Protein AF-A0A531K0W1-F1 (afdb_monomer)

Sequence (127 aa):
DYLCTRTIEPNVFFNPRFLAPAMPRLEDREVRLAVIRDGNEYRNRLRLLVPFSVERPAVPLGVRVMRTWSSPFGPIGTPLVDRDDPVGVIEDFFAMLSRPHLKLPKVFVLPDIRLDGPVASLLATVA

Solvent-accessible surface area (backbone atoms only — not comparable to full-atom values): 7550 Å² total; per-residue (Å²): 137,57,51,77,81,44,28,63,43,81,45,74,63,71,32,66,89,47,31,66,72,39,51,83,72,75,43,100,62,73,75,41,74,51,73,43,69,49,74,57,101,89,41,83,44,66,42,34,44,37,51,26,32,79,44,73,52,95,52,90,91,49,69,49,29,32,33,34,52,55,38,98,93,44,67,49,18,53,53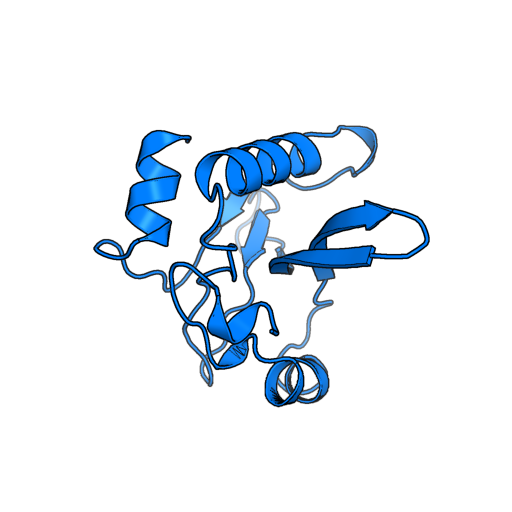,41,37,27,52,76,64,45,64,62,55,51,52,52,48,54,56,57,62,65,39,74,90,71,72,60,55,91,41,79,42,66,47,62,53,55,78,90,32,61,61,39,54,51,45,67,75,77,102

Structure (mmCIF, N/CA/C/O backbone):
data_AF-A0A531K0W1-F1
#
_entry.id   AF-A0A531K0W1-F1
#
loop_
_atom_site.group_PDB
_atom_site.id
_atom_site.type_symbol
_atom_site.label_atom_id
_atom_site.label_alt_id
_atom_site.label_comp_id
_atom_site.label_asym_id
_atom_site.label_entity_id
_atom_site.label_seq_id
_atom_site.pdbx_PDB_ins_code
_atom_site.Cartn_x
_atom_site.Cartn_y
_atom_site.Cartn_z
_atom_site.occupancy
_atom_site.B_iso_or_equiv
_atom_site.auth_seq_id
_atom_site.auth_comp_id
_atom_site.auth_asym_id
_atom_site.auth_atom_id
_atom_site.pdbx_PDB_model_num
ATOM 1 N N . ASP A 1 1 ? -7.925 -9.686 15.224 1.00 67.12 1 ASP A N 1
ATOM 2 C CA . ASP A 1 1 ? -8.076 -9.583 13.756 1.00 67.12 1 ASP A CA 1
ATOM 3 C C . ASP A 1 1 ? -6.820 -9.082 13.068 1.00 67.12 1 ASP A C 1
ATOM 5 O O . ASP A 1 1 ? -6.158 -8.172 13.572 1.00 67.12 1 ASP A O 1
ATOM 9 N N . TYR A 1 2 ? -6.489 -9.693 11.931 1.00 87.00 2 TYR A N 1
ATOM 10 C CA . TYR A 1 2 ? -5.345 -9.333 11.090 1.00 87.00 2 TYR A CA 1
ATOM 11 C C . TYR A 1 2 ? -5.730 -8.228 10.104 1.00 87.00 2 TYR A C 1
ATOM 13 O O . TYR A 1 2 ? -6.883 -8.145 9.693 1.00 87.00 2 TYR A O 1
ATOM 21 N N . LEU A 1 3 ? -4.770 -7.396 9.683 1.00 94.56 3 LEU A N 1
ATOM 22 C CA . LEU A 1 3 ? -5.043 -6.295 8.748 1.00 94.56 3 LEU A CA 1
ATOM 23 C C . LEU A 1 3 ? -5.728 -6.779 7.453 1.00 94.56 3 LEU A C 1
ATOM 25 O O . LEU A 1 3 ? -6.653 -6.129 6.983 1.00 94.56 3 LEU A O 1
ATOM 29 N N . CYS A 1 4 ? -5.360 -7.959 6.943 1.00 93.38 4 CYS A N 1
ATOM 30 C CA . CYS A 1 4 ? -5.949 -8.550 5.736 1.00 93.38 4 CYS A CA 1
ATOM 31 C C . CYS A 1 4 ? -7.476 -8.736 5.794 1.00 93.38 4 CYS A C 1
ATOM 33 O O . CYS A 1 4 ? -8.098 -8.817 4.743 1.00 93.38 4 CYS A O 1
ATOM 35 N N . THR A 1 5 ? -8.085 -8.822 6.984 1.00 92.81 5 THR A N 1
ATOM 36 C CA . THR A 1 5 ? -9.544 -8.992 7.146 1.00 92.81 5 THR A CA 1
ATOM 37 C C . THR A 1 5 ? -10.270 -7.696 7.504 1.00 92.81 5 THR A C 1
ATOM 39 O O . THR A 1 5 ? -11.496 -7.671 7.530 1.00 92.81 5 THR A O 1
ATOM 42 N N . ARG A 1 6 ? -9.533 -6.625 7.814 1.00 94.88 6 ARG A N 1
ATOM 43 C CA . ARG A 1 6 ? -10.082 -5.310 8.191 1.00 94.88 6 ARG A CA 1
ATOM 44 C C . ARG A 1 6 ? -9.657 -4.195 7.243 1.00 94.88 6 ARG A C 1
ATOM 46 O O . ARG A 1 6 ? -9.786 -3.028 7.588 1.00 94.88 6 ARG A O 1
ATOM 53 N N . THR A 1 7 ? -9.084 -4.542 6.101 1.00 97.12 7 THR A N 1
ATOM 54 C CA . THR A 1 7 ? -8.672 -3.550 5.120 1.00 97.12 7 THR A CA 1
ATOM 55 C C . THR A 1 7 ? -9.872 -3.036 4.324 1.00 97.12 7 THR A C 1
ATOM 57 O O . THR A 1 7 ? -10.838 -3.778 4.141 1.00 97.12 7 THR A O 1
ATOM 60 N N . ILE A 1 8 ? -9.826 -1.785 3.859 1.00 97.25 8 ILE A N 1
ATOM 61 C CA . ILE A 1 8 ? -10.868 -1.220 2.984 1.00 97.25 8 ILE A CA 1
ATOM 62 C C . ILE A 1 8 ? -10.943 -1.920 1.625 1.00 97.25 8 ILE A C 1
ATOM 64 O O . ILE A 1 8 ? -12.013 -1.970 1.028 1.00 97.25 8 ILE A O 1
ATOM 68 N N . GLU A 1 9 ? -9.826 -2.475 1.146 1.00 96.69 9 GLU A N 1
ATOM 69 C CA . GLU A 1 9 ? -9.757 -3.186 -0.126 1.00 96.69 9 GLU A CA 1
ATOM 70 C C . GLU A 1 9 ? -8.821 -4.398 0.004 1.00 96.69 9 GLU A C 1
ATOM 72 O O . GLU A 1 9 ? -7.648 -4.243 0.352 1.00 96.69 9 GLU A O 1
ATOM 77 N N . PRO A 1 10 ? -9.320 -5.628 -0.207 1.00 94.69 10 PRO A N 1
ATOM 78 C CA . PRO A 1 10 ? -8.536 -6.831 0.029 1.00 94.69 10 PRO A CA 1
ATOM 79 C C . PRO A 1 10 ? -7.443 -7.022 -1.027 1.00 94.69 10 PRO A C 1
ATOM 81 O O . PRO A 1 10 ? -7.701 -6.964 -2.226 1.00 94.69 10 PRO A O 1
ATOM 84 N N . ASN A 1 11 ? -6.241 -7.383 -0.573 1.00 95.12 11 ASN A N 1
ATOM 85 C CA . ASN A 1 11 ? -5.163 -7.878 -1.427 1.00 95.12 11 ASN A CA 1
ATOM 86 C C . ASN A 1 11 ? -4.613 -9.199 -0.867 1.00 95.12 11 ASN A C 1
ATOM 88 O O . ASN A 1 11 ? -3.889 -9.223 0.134 1.00 95.12 11 ASN A O 1
ATOM 92 N N . VAL A 1 12 ? -4.968 -10.316 -1.510 1.00 92.31 12 VAL A N 1
ATOM 93 C CA . VAL A 1 12 ? -4.562 -11.665 -1.078 1.00 92.31 12 VAL A CA 1
ATOM 94 C C . VAL A 1 12 ? -3.050 -11.877 -1.178 1.00 92.31 12 VAL A C 1
ATOM 96 O O . VAL A 1 12 ? -2.478 -12.586 -0.348 1.00 92.31 12 VAL A O 1
ATOM 99 N N . PHE A 1 13 ? -2.385 -11.209 -2.124 1.00 92.81 13 PHE A N 1
ATOM 100 C CA . PHE A 1 13 ? -0.939 -11.305 -2.315 1.00 92.81 13 PHE A CA 1
ATOM 101 C C . PHE A 1 13 ? -0.162 -10.619 -1.188 1.00 92.81 13 PHE A C 1
ATOM 103 O O . PHE A 1 13 ? 0.996 -10.946 -0.944 1.00 92.81 13 PHE A O 1
ATOM 110 N N . PHE A 1 14 ? -0.796 -9.710 -0.441 1.00 94.19 14 PHE A N 1
ATOM 111 C CA . PHE A 1 14 ? -0.187 -9.063 0.726 1.00 94.19 14 PHE A CA 1
ATOM 112 C C . PHE A 1 14 ? -0.521 -9.786 2.036 1.00 94.19 14 PHE A C 1
ATOM 114 O O . PHE A 1 14 ? -0.131 -9.340 3.118 1.00 94.19 14 PHE A O 1
ATOM 121 N N . ASN A 1 15 ? -1.198 -10.937 1.969 1.00 92.00 15 ASN A N 1
ATOM 122 C CA . ASN A 1 15 ? -1.297 -11.825 3.117 1.00 92.00 15 ASN A CA 1
ATOM 123 C C . ASN A 1 15 ? 0.113 -12.302 3.513 1.00 92.00 15 ASN A C 1
ATOM 125 O O . ASN A 1 15 ? 0.814 -12.843 2.659 1.00 92.00 15 ASN A O 1
ATOM 129 N N . PRO A 1 16 ? 0.534 -12.191 4.788 1.00 88.75 16 PRO A N 1
ATOM 130 C CA . PRO A 1 16 ? 1.872 -12.602 5.217 1.00 88.75 16 PRO A CA 1
ATOM 131 C C . PRO A 1 16 ? 2.242 -14.043 4.843 1.00 88.75 16 PRO A C 1
ATOM 133 O O . PRO A 1 16 ? 3.405 -14.321 4.562 1.00 88.75 16 PRO A O 1
ATOM 136 N N . ARG A 1 17 ? 1.256 -14.952 4.802 1.00 89.69 17 ARG A N 1
ATOM 137 C CA . ARG A 1 17 ? 1.460 -16.363 4.433 1.00 89.69 17 ARG A CA 1
ATOM 138 C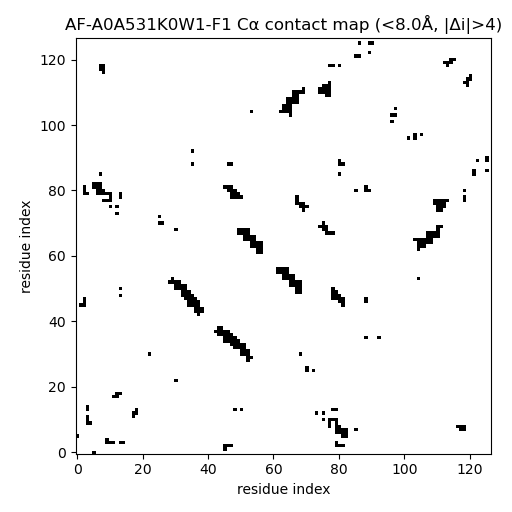 C . ARG A 1 17 ? 1.819 -16.547 2.958 1.00 89.69 17 ARG A C 1
ATOM 140 O O . ARG A 1 17 ? 2.421 -17.560 2.623 1.00 89.69 17 ARG A O 1
ATOM 147 N N . PHE A 1 18 ? 1.459 -15.589 2.105 1.00 90.50 18 PHE A N 1
ATOM 148 C CA . PHE A 1 18 ? 1.861 -15.544 0.702 1.00 90.50 18 PHE A CA 1
ATOM 149 C C . PHE A 1 18 ? 3.087 -14.646 0.506 1.00 90.50 18 PHE A C 1
ATOM 151 O O . PHE A 1 18 ? 4.081 -15.073 -0.071 1.00 90.50 18 PHE A O 1
ATOM 158 N N . LEU A 1 19 ? 3.044 -13.420 1.035 1.00 89.94 19 LEU A N 1
ATOM 159 C CA . LEU A 1 19 ? 4.043 -12.381 0.793 1.00 89.94 19 LEU A CA 1
ATOM 160 C C . LEU A 1 19 ? 5.449 -12.795 1.247 1.00 89.94 19 LEU A C 1
ATOM 162 O O . LEU A 1 19 ? 6.402 -12.680 0.481 1.00 89.94 19 LEU A O 1
ATOM 166 N N . ALA A 1 20 ? 5.589 -13.302 2.476 1.00 89.31 20 ALA A N 1
ATOM 167 C CA . ALA A 1 20 ? 6.893 -13.649 3.044 1.00 89.31 20 ALA A CA 1
ATOM 168 C C . ALA A 1 20 ? 7.671 -14.694 2.215 1.00 89.31 20 ALA A C 1
ATOM 170 O O . ALA A 1 20 ? 8.846 -14.456 1.932 1.00 89.31 20 ALA A O 1
ATOM 171 N N . PRO A 1 21 ? 7.071 -15.824 1.782 1.00 90.50 21 PRO A N 1
ATOM 172 C CA . PRO A 1 21 ? 7.761 -16.756 0.894 1.00 90.50 21 PRO A CA 1
ATOM 173 C C . PRO A 1 21 ? 7.862 -16.265 -0.558 1.00 90.50 21 PRO A C 1
ATOM 175 O O . PRO A 1 21 ? 8.791 -16.682 -1.251 1.00 90.50 21 PRO A O 1
ATOM 178 N N . ALA A 1 22 ? 6.948 -15.411 -1.029 1.00 88.88 22 ALA A N 1
ATOM 179 C CA . ALA A 1 22 ? 6.927 -14.941 -2.413 1.00 88.88 22 ALA A CA 1
ATOM 180 C C . ALA A 1 22 ? 8.011 -13.894 -2.721 1.00 88.88 22 ALA A C 1
ATOM 182 O O . ALA A 1 22 ? 8.667 -14.006 -3.754 1.00 88.88 22 ALA A O 1
ATOM 183 N N . MET A 1 23 ? 8.246 -12.926 -1.825 1.00 86.69 23 MET A N 1
ATOM 184 C CA . MET A 1 23 ? 9.226 -11.845 -2.032 1.00 86.69 23 MET A CA 1
ATOM 185 C C . MET A 1 23 ? 10.616 -12.332 -2.487 1.00 86.69 23 MET A C 1
ATOM 187 O O . MET A 1 23 ? 11.081 -11.843 -3.508 1.00 86.69 23 MET A O 1
ATOM 191 N N . PRO A 1 24 ? 11.274 -13.317 -1.838 1.00 85.00 24 PRO A N 1
ATOM 192 C CA . PRO A 1 24 ? 12.602 -13.771 -2.271 1.00 85.00 24 PRO A CA 1
ATOM 193 C C . PRO A 1 24 ? 12.603 -14.620 -3.556 1.00 85.00 24 PRO A C 1
ATOM 195 O O . PRO A 1 24 ? 13.665 -15.077 -3.965 1.00 85.00 24 PRO A O 1
ATOM 198 N N . ARG A 1 25 ? 11.437 -14.926 -4.145 1.00 85.94 25 ARG A N 1
ATOM 199 C CA . ARG A 1 25 ? 11.298 -15.8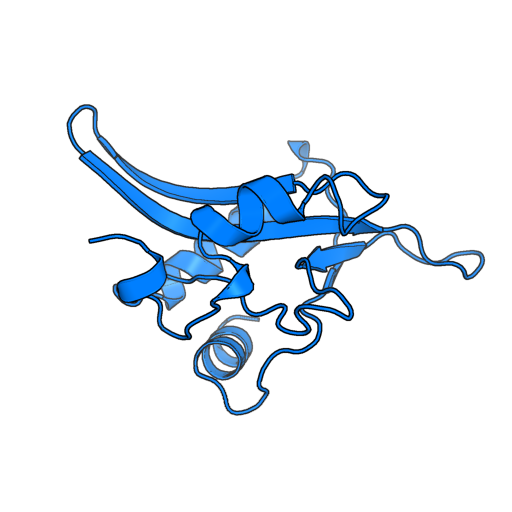52 -5.289 1.00 85.94 25 ARG A CA 1
ATOM 200 C C . ARG A 1 25 ? 10.743 -15.198 -6.546 1.00 85.94 25 ARG A C 1
ATOM 202 O O . ARG A 1 25 ? 11.006 -15.686 -7.636 1.00 85.94 25 ARG A O 1
ATOM 209 N N . LEU A 1 26 ? 9.914 -14.172 -6.382 1.00 84.12 26 LEU A N 1
ATOM 210 C CA . LEU A 1 26 ? 9.187 -13.531 -7.478 1.00 84.12 26 LEU A CA 1
ATOM 211 C C . LEU A 1 26 ? 9.746 -12.152 -7.839 1.00 84.12 26 LEU A C 1
ATOM 213 O O . LEU A 1 26 ? 9.255 -11.538 -8.781 1.00 84.12 26 LEU A O 1
ATOM 217 N N . GLU A 1 27 ? 10.725 -11.652 -7.086 1.00 80.44 27 GLU A N 1
ATOM 218 C CA . GLU A 1 27 ? 11.319 -10.336 -7.290 1.00 80.44 27 GLU A CA 1
ATOM 219 C C . GLU A 1 27 ? 12.847 -10.434 -7.215 1.00 80.44 27 GLU A C 1
ATOM 221 O O . GLU A 1 27 ? 13.397 -10.965 -6.252 1.00 80.44 27 GLU A O 1
ATOM 226 N N . ASP A 1 28 ? 13.532 -9.885 -8.219 1.00 80.94 28 ASP A N 1
ATOM 227 C CA . ASP A 1 28 ? 15.002 -9.809 -8.255 1.00 80.94 28 ASP A CA 1
ATOM 228 C C . ASP A 1 28 ? 15.543 -8.601 -7.461 1.00 80.94 28 ASP A C 1
ATOM 230 O O . ASP A 1 28 ? 16.749 -8.441 -7.259 1.00 80.94 28 ASP A O 1
ATOM 234 N N . ARG A 1 29 ? 14.646 -7.705 -7.036 1.00 84.19 29 ARG A N 1
ATOM 235 C CA . ARG A 1 29 ? 14.930 -6.458 -6.318 1.00 84.19 29 ARG A CA 1
ATOM 236 C C . ARG A 1 29 ? 14.653 -6.580 -4.823 1.00 84.19 29 ARG A C 1
ATOM 238 O O . ARG A 1 29 ? 13.839 -7.372 -4.363 1.00 84.19 29 ARG A O 1
ATOM 245 N N . GLU A 1 30 ? 15.286 -5.696 -4.056 1.00 88.62 30 GLU A N 1
ATOM 246 C CA . GLU A 1 30 ? 14.984 -5.529 -2.636 1.00 88.62 30 GLU A CA 1
ATOM 247 C C . GLU A 1 30 ? 13.548 -5.003 -2.449 1.00 88.62 30 GLU A C 1
ATOM 249 O O . GLU A 1 30 ? 13.245 -3.854 -2.792 1.00 88.62 30 GLU A O 1
ATOM 254 N N . VAL A 1 31 ? 12.681 -5.834 -1.865 1.00 90.75 31 VAL A N 1
ATOM 255 C CA . VAL A 1 31 ? 11.348 -5.426 -1.406 1.00 90.75 31 VAL A CA 1
ATOM 256 C C . VAL A 1 31 ? 11.449 -4.877 0.015 1.00 90.75 31 VAL A C 1
ATOM 258 O O . VAL A 1 31 ? 11.936 -5.539 0.931 1.00 90.75 31 VAL A O 1
ATOM 261 N N . ARG A 1 32 ? 10.959 -3.656 0.206 1.00 92.44 32 ARG A N 1
ATOM 262 C CA . ARG A 1 32 ? 10.863 -2.953 1.489 1.00 92.44 32 ARG A CA 1
ATOM 263 C C . ARG A 1 32 ? 9.415 -2.948 1.951 1.00 92.44 32 ARG A C 1
ATOM 265 O O . ARG A 1 32 ? 8.502 -2.964 1.134 1.00 92.44 32 ARG A O 1
ATOM 272 N N . LEU A 1 33 ? 9.190 -2.895 3.259 1.00 94.25 33 LEU A N 1
ATOM 273 C CA . LEU A 1 33 ? 7.844 -2.829 3.827 1.00 94.25 33 LEU A CA 1
ATOM 274 C C . LEU A 1 33 ? 7.633 -1.468 4.488 1.00 94.25 33 LEU A C 1
ATOM 276 O O . LEU A 1 33 ? 8.291 -1.155 5.478 1.00 94.25 33 LEU A O 1
ATOM 280 N N . ALA A 1 34 ? 6.695 -0.675 3.973 1.00 95.31 34 ALA A N 1
ATOM 281 C CA . ALA A 1 34 ? 6.144 0.447 4.717 1.00 95.31 34 ALA A CA 1
ATOM 282 C C . ALA A 1 34 ? 5.016 -0.059 5.617 1.00 95.31 34 ALA A C 1
ATOM 284 O O . ALA A 1 34 ? 4.103 -0.761 5.172 1.00 95.31 34 ALA A O 1
ATOM 285 N N . VAL A 1 35 ? 5.109 0.274 6.901 1.00 95.25 35 VAL A N 1
ATOM 286 C CA . VAL A 1 35 ? 4.228 -0.252 7.938 1.00 95.25 35 VAL A CA 1
ATOM 287 C C . VAL A 1 35 ? 3.840 0.873 8.887 1.00 95.25 35 VAL A C 1
ATOM 289 O O . VAL A 1 35 ? 4.714 1.512 9.465 1.00 95.25 35 VAL A O 1
ATOM 292 N N . ILE A 1 36 ? 2.537 1.060 9.094 1.00 95.56 36 ILE A N 1
ATOM 293 C CA . ILE A 1 36 ? 2.003 1.898 10.175 1.00 95.56 36 ILE A CA 1
ATOM 294 C C . ILE A 1 36 ? 1.381 0.973 11.205 1.00 95.56 36 ILE A C 1
ATOM 296 O O . ILE A 1 36 ? 0.619 0.062 10.867 1.00 95.56 36 ILE A O 1
ATOM 300 N N . ARG A 1 37 ? 1.724 1.191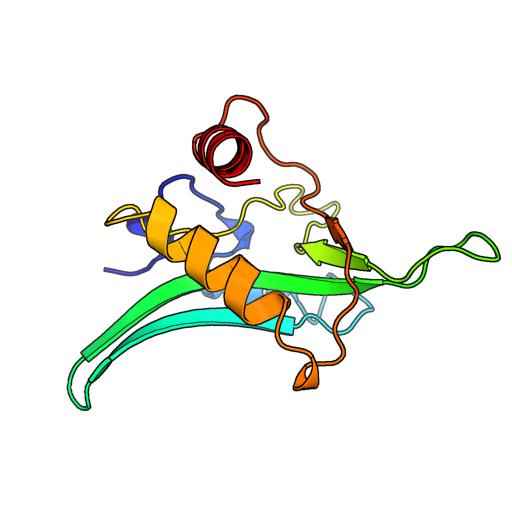 12.470 1.00 93.44 37 ARG A N 1
ATOM 301 C CA . ARG A 1 37 ? 1.172 0.474 13.615 1.00 93.44 37 ARG A CA 1
ATOM 302 C C . ARG A 1 37 ? 0.679 1.494 14.620 1.00 93.44 37 ARG A C 1
ATOM 304 O O . ARG A 1 37 ? 1.363 2.476 14.873 1.00 93.44 37 ARG A O 1
ATOM 311 N N . ASP A 1 38 ? -0.483 1.218 15.179 1.00 90.00 38 ASP A N 1
ATOM 312 C CA . ASP A 1 38 ? -1.043 1.949 16.300 1.00 90.00 38 ASP A CA 1
ATOM 313 C C . ASP A 1 38 ? -0.912 1.101 17.567 1.00 90.00 38 ASP A C 1
ATOM 315 O O . ASP A 1 38 ? -1.127 -0.119 17.539 1.00 90.00 38 ASP A O 1
ATOM 319 N N . GLY A 1 39 ? -0.557 1.741 18.673 1.00 83.12 39 GLY A N 1
ATOM 320 C CA . GLY A 1 39 ? -0.635 1.139 19.990 1.00 83.12 39 GLY A CA 1
ATOM 321 C C . GLY A 1 39 ? 0.475 1.540 20.954 1.00 83.12 39 GLY A C 1
ATOM 322 O O . GLY A 1 39 ? 1.228 2.485 20.739 1.00 83.12 39 GLY A O 1
ATOM 323 N N . ASN A 1 40 ? 0.515 0.822 22.069 1.00 82.06 40 ASN A N 1
ATOM 324 C CA . ASN A 1 40 ? 1.361 1.077 23.229 1.00 82.06 40 ASN A CA 1
ATOM 325 C C . ASN A 1 40 ? 2.107 -0.210 23.622 1.00 82.06 40 ASN A C 1
ATOM 327 O O . ASN A 1 40 ? 2.117 -1.181 22.869 1.00 82.06 40 ASN A O 1
ATOM 331 N N . GLU A 1 41 ? 2.703 -0.255 24.814 1.00 76.12 41 GLU A N 1
ATOM 332 C CA . GLU A 1 41 ? 3.434 -1.439 25.298 1.00 76.12 41 GLU A CA 1
ATOM 333 C C . GLU A 1 41 ? 2.608 -2.741 25.276 1.00 76.12 41 GLU A C 1
ATOM 335 O O . GLU A 1 41 ? 3.167 -3.823 25.113 1.00 76.12 41 GLU A O 1
ATOM 340 N N . TYR A 1 42 ? 1.278 -2.649 25.370 1.00 77.19 42 TYR A N 1
ATOM 341 C CA . TYR A 1 42 ? 0.369 -3.795 25.486 1.00 77.19 42 TYR A CA 1
ATOM 342 C C . TYR A 1 42 ? -0.485 -4.037 24.234 1.00 77.19 42 TYR A C 1
ATOM 344 O O . TYR A 1 42 ? -1.177 -5.053 24.134 1.00 77.19 42 TYR A O 1
ATOM 352 N N . ARG A 1 43 ? -0.466 -3.119 23.262 1.00 79.00 43 ARG A N 1
ATOM 353 C CA . ARG A 1 43 ? -1.212 -3.234 22.003 1.00 79.00 43 ARG A CA 1
ATOM 354 C C . ARG A 1 43 ? -0.327 -2.857 20.829 1.00 79.00 43 ARG A C 1
ATOM 356 O O . ARG A 1 43 ? 0.248 -1.786 20.811 1.00 79.00 43 ARG A O 1
ATOM 363 N N . ASN A 1 44 ? -0.293 -3.703 19.804 1.00 85.50 44 ASN A N 1
ATOM 364 C CA . ASN A 1 44 ? 0.376 -3.407 18.540 1.00 85.50 44 ASN A CA 1
ATOM 365 C C . ASN A 1 44 ? -0.553 -3.786 17.383 1.00 85.50 44 ASN A C 1
ATOM 367 O O . ASN A 1 44 ? -0.629 -4.943 16.960 1.00 85.50 44 ASN A O 1
ATOM 371 N N . ARG A 1 45 ? -1.309 -2.803 16.899 1.00 91.31 45 ARG A N 1
ATOM 372 C CA . ARG A 1 45 ? -2.297 -2.956 15.836 1.00 91.31 45 ARG A CA 1
ATOM 373 C C . ARG A 1 45 ? -1.710 -2.465 14.516 1.00 91.31 45 ARG A C 1
ATOM 375 O O . ARG A 1 45 ? -1.481 -1.282 14.331 1.00 91.31 45 ARG A O 1
ATOM 382 N N . LEU A 1 46 ? -1.531 -3.367 13.555 1.00 94.81 46 LEU A N 1
ATOM 383 C CA . LEU A 1 46 ? -1.112 -3.014 12.194 1.00 94.81 46 LEU A CA 1
ATOM 384 C C . LEU A 1 46 ? -2.215 -2.240 11.444 1.00 94.81 46 LEU A C 1
ATOM 386 O O . LEU A 1 46 ? -3.310 -2.775 11.276 1.00 94.81 46 LEU A O 1
ATOM 390 N N . ARG A 1 47 ? -1.926 -1.021 10.988 1.00 96.38 47 ARG A N 1
ATOM 391 C CA . ARG A 1 47 ? -2.868 -0.109 10.312 1.00 96.38 47 ARG A CA 1
ATOM 392 C C . ARG A 1 47 ? -2.613 -0.001 8.807 1.00 96.38 47 ARG A C 1
ATOM 394 O O . ARG A 1 47 ? -3.544 0.187 8.036 1.00 96.38 47 ARG A O 1
ATOM 401 N N . LEU A 1 48 ? -1.360 -0.171 8.391 1.00 97.25 48 LEU A N 1
ATOM 402 C CA . LEU A 1 48 ? -0.953 -0.121 6.989 1.00 97.25 48 LEU A CA 1
ATOM 403 C C . LEU A 1 48 ? 0.095 -1.195 6.697 1.00 97.25 48 LEU A C 1
ATOM 405 O O . LEU A 1 48 ? 1.003 -1.404 7.507 1.00 97.25 48 LEU A O 1
ATOM 409 N N . LEU A 1 49 ? 0.001 -1.818 5.524 1.00 96.94 49 LEU A N 1
ATOM 410 C CA . LEU A 1 49 ? 1.089 -2.576 4.915 1.00 96.94 49 LEU A CA 1
ATOM 411 C C . LEU A 1 49 ? 1.200 -2.229 3.429 1.00 96.94 49 LEU A C 1
ATOM 413 O O . LEU A 1 49 ? 0.273 -2.490 2.659 1.00 96.94 49 LEU A O 1
ATOM 417 N N . VAL A 1 50 ? 2.362 -1.708 3.034 1.00 96.94 50 VAL A N 1
ATOM 418 C CA . VAL A 1 50 ? 2.717 -1.465 1.630 1.00 96.94 50 VAL A CA 1
ATOM 419 C C . VAL A 1 50 ? 4.098 -2.054 1.351 1.00 96.94 50 VAL A C 1
ATOM 421 O O . VAL A 1 50 ? 5.109 -1.461 1.733 1.00 96.94 50 VAL A O 1
ATOM 424 N N . PRO A 1 51 ? 4.181 -3.236 0.728 1.00 95.25 51 PRO A N 1
ATOM 425 C CA . PRO A 1 51 ? 5.426 -3.739 0.168 1.00 95.25 51 PRO A CA 1
ATOM 426 C C . PRO A 1 51 ? 5.782 -2.904 -1.064 1.00 95.25 51 PRO A C 1
ATOM 428 O O . PRO A 1 51 ? 4.930 -2.693 -1.921 1.00 95.25 51 PRO A O 1
ATOM 431 N N . PHE A 1 52 ? 7.010 -2.406 -1.171 1.00 94.69 52 PHE A N 1
ATOM 432 C CA . PHE A 1 52 ? 7.441 -1.573 -2.293 1.00 94.69 52 PHE A CA 1
ATOM 433 C C . PHE A 1 52 ? 8.920 -1.777 -2.623 1.00 94.69 52 PHE A C 1
ATOM 435 O O . PHE A 1 52 ? 9.719 -2.146 -1.765 1.00 94.69 52 PHE A O 1
ATOM 442 N N . SER A 1 53 ? 9.299 -1.490 -3.861 1.00 93.44 53 SER A N 1
ATOM 443 C CA . SER A 1 53 ? 10.683 -1.450 -4.333 1.00 93.44 53 SER A CA 1
ATOM 444 C C . SER A 1 53 ? 11.083 -0.007 -4.666 1.00 93.44 53 SER A C 1
ATOM 446 O O . SER A 1 53 ? 10.237 0.862 -4.901 1.00 93.44 53 SER A O 1
ATOM 448 N N . VAL A 1 54 ? 12.389 0.276 -4.676 1.00 93.81 54 VAL A N 1
ATOM 449 C CA . VAL A 1 54 ? 12.925 1.521 -5.249 1.00 93.81 54 VAL A CA 1
ATOM 450 C C . VAL A 1 54 ? 13.511 1.205 -6.614 1.00 93.81 54 VAL A C 1
ATOM 452 O O . VAL A 1 54 ? 14.524 0.516 -6.723 1.00 93.81 54 VAL A O 1
ATOM 455 N N . GLU A 1 55 ? 12.894 1.741 -7.659 1.00 91.31 55 GLU A N 1
ATOM 456 C CA . GLU A 1 55 ? 13.232 1.421 -9.040 1.00 91.31 55 GLU A CA 1
ATOM 457 C C . GLU A 1 55 ? 13.957 2.573 -9.727 1.00 91.31 55 GLU A C 1
ATOM 459 O O . GLU A 1 55 ? 13.664 3.755 -9.517 1.00 91.31 55 GLU A O 1
ATOM 464 N N . ARG A 1 56 ? 14.921 2.211 -10.576 1.00 87.00 56 ARG A N 1
ATOM 465 C CA . ARG A 1 56 ? 15.549 3.120 -11.536 1.00 87.00 56 ARG A CA 1
ATOM 466 C C . ARG A 1 56 ? 14.895 2.890 -12.897 1.00 87.00 56 ARG A C 1
ATOM 468 O O . ARG A 1 56 ? 14.830 1.734 -13.316 1.00 87.00 56 ARG A O 1
ATOM 475 N N . PRO A 1 57 ? 14.430 3.938 -13.590 1.00 79.75 57 PRO A N 1
ATOM 476 C CA . PRO A 1 57 ? 13.881 3.775 -14.929 1.00 79.75 57 PRO A CA 1
ATOM 477 C C . PRO A 1 57 ? 14.934 3.236 -15.897 1.00 79.75 57 PRO A C 1
ATOM 479 O O . PRO A 1 57 ? 16.117 3.543 -15.765 1.00 79.75 57 PRO A O 1
ATOM 482 N N . ALA A 1 58 ? 14.488 2.471 -16.894 1.00 78.56 58 ALA A N 1
ATOM 483 C CA . ALA A 1 58 ? 15.349 1.979 -17.970 1.00 78.56 58 ALA A CA 1
ATOM 484 C C . ALA A 1 58 ? 15.777 3.090 -18.950 1.00 78.56 58 ALA A C 1
ATOM 486 O O . ALA A 1 58 ? 16.716 2.909 -19.721 1.00 78.56 58 ALA A O 1
ATOM 487 N N . VAL A 1 59 ? 15.093 4.239 -18.924 1.00 81.44 59 VAL A N 1
ATOM 488 C CA . VAL A 1 59 ? 15.394 5.388 -19.784 1.00 81.44 59 VAL A CA 1
ATOM 489 C C . VAL A 1 59 ? 16.482 6.281 -19.171 1.00 81.44 59 VAL A C 1
ATOM 491 O O . VAL A 1 59 ? 16.439 6.557 -17.964 1.00 81.44 59 VAL A O 1
ATOM 494 N N . PRO A 1 60 ? 17.432 6.790 -19.981 1.00 73.31 60 PRO A N 1
ATOM 495 C CA . PRO A 1 60 ? 18.364 7.823 -19.538 1.00 73.31 60 PRO A CA 1
ATOM 496 C C . PRO A 1 60 ? 17.600 9.033 -18.977 1.00 73.31 60 PRO A C 1
ATOM 498 O O . PRO A 1 60 ? 16.589 9.433 -19.546 1.00 73.31 60 PRO A O 1
ATOM 501 N N . LEU A 1 61 ? 18.081 9.606 -17.864 1.00 78.69 61 LEU A N 1
ATOM 502 C CA . LEU A 1 61 ? 17.471 10.734 -17.125 1.00 78.69 61 L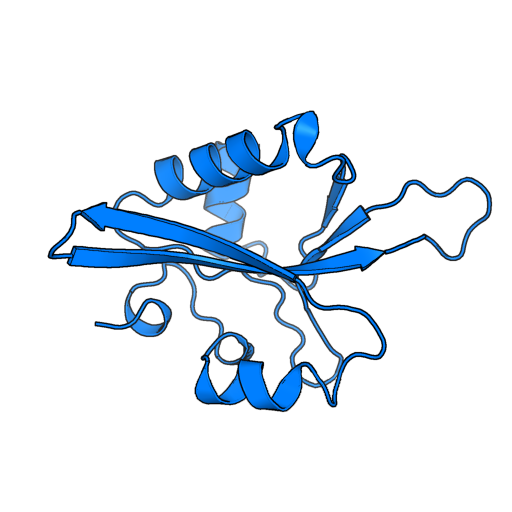EU A CA 1
ATOM 503 C C . LEU A 1 61 ? 16.159 10.435 -16.375 1.00 78.69 61 LEU A C 1
ATOM 505 O O . LEU A 1 61 ? 15.553 11.348 -15.814 1.00 78.69 61 LEU A O 1
ATOM 509 N N . GLY A 1 62 ? 15.725 9.178 -16.298 1.00 79.38 62 GLY A N 1
ATOM 510 C CA . GLY A 1 62 ? 14.538 8.833 -15.523 1.00 79.38 62 GLY A CA 1
ATOM 511 C C . GLY A 1 62 ? 14.708 9.056 -14.010 1.00 79.38 62 GLY A C 1
ATOM 512 O O . GLY A 1 62 ? 15.729 8.699 -13.416 1.00 79.38 62 GLY A O 1
ATOM 513 N N . VAL A 1 63 ? 13.677 9.605 -13.360 1.00 88.56 63 VAL A N 1
ATOM 514 C CA . VAL A 1 63 ? 13.642 9.759 -11.898 1.00 88.56 63 VAL A CA 1
ATOM 515 C C . VAL A 1 63 ? 13.442 8.410 -11.215 1.00 88.56 63 VAL A C 1
ATOM 517 O O . VAL A 1 63 ? 12.639 7.593 -11.658 1.00 88.56 63 VAL A O 1
ATOM 520 N N . ARG A 1 64 ? 14.144 8.168 -10.103 1.00 92.25 64 ARG A N 1
ATOM 521 C CA . ARG A 1 64 ? 13.839 7.000 -9.265 1.00 92.25 64 ARG A CA 1
ATOM 522 C C . ARG A 1 64 ? 12.398 7.086 -8.778 1.00 92.25 64 ARG A C 1
ATOM 524 O O . ARG A 1 64 ? 11.926 8.180 -8.467 1.00 92.25 64 ARG A O 1
ATOM 531 N N . VAL A 1 65 ? 11.749 5.939 -8.652 1.00 94.56 65 VAL A N 1
ATOM 532 C CA . VAL A 1 65 ? 10.387 5.842 -8.123 1.00 94.56 65 VAL A CA 1
ATOM 533 C C . VAL A 1 65 ? 10.338 4.818 -7.002 1.00 94.56 65 VAL A C 1
ATOM 535 O O . VAL A 1 65 ? 11.125 3.874 -6.969 1.00 94.56 65 VAL A O 1
ATOM 538 N N . MET A 1 66 ? 9.423 5.023 -6.069 1.00 95.25 66 MET A N 1
ATOM 539 C CA . MET A 1 66 ? 8.941 3.961 -5.200 1.00 95.25 66 MET A CA 1
ATOM 540 C C . MET A 1 66 ? 7.782 3.293 -5.929 1.00 95.25 66 MET A C 1
ATOM 542 O O . MET A 1 66 ? 6.876 3.997 -6.369 1.00 95.25 66 MET A O 1
ATOM 546 N N . ARG A 1 67 ? 7.800 1.973 -6.080 1.00 94.38 67 ARG A N 1
ATOM 547 C CA . ARG A 1 67 ? 6.709 1.235 -6.720 1.00 94.38 67 ARG A CA 1
ATOM 548 C C . ARG A 1 67 ? 6.170 0.201 -5.751 1.00 94.38 67 ARG A C 1
ATOM 550 O O . ARG A 1 67 ? 6.942 -0.607 -5.242 1.00 94.38 67 ARG A O 1
ATOM 557 N N . THR A 1 68 ? 4.864 0.217 -5.500 1.00 95.50 68 THR A N 1
ATOM 558 C CA . THR A 1 68 ? 4.223 -0.855 -4.735 1.00 95.50 68 THR A CA 1
ATOM 559 C C . THR A 1 68 ? 4.428 -2.188 -5.443 1.00 95.50 68 THR A C 1
ATOM 561 O O . THR A 1 68 ? 4.340 -2.269 -6.667 1.00 95.50 68 THR A O 1
ATOM 564 N N . TRP A 1 69 ? 4.717 -3.229 -4.671 1.00 92.88 69 TRP A N 1
ATOM 565 C CA . TRP A 1 69 ? 4.981 -4.553 -5.202 1.00 92.88 69 TRP A CA 1
ATOM 566 C C . TRP A 1 69 ? 3.753 -5.081 -5.949 1.00 92.88 69 TRP A C 1
ATOM 568 O O . TRP A 1 69 ? 2.660 -5.177 -5.394 1.00 92.88 69 TRP A O 1
ATOM 578 N N . SER A 1 70 ? 3.961 -5.406 -7.216 1.00 90.56 70 SER A N 1
ATOM 579 C CA . SER A 1 70 ? 3.028 -6.084 -8.106 1.00 90.56 70 SER A CA 1
ATOM 580 C C . SER A 1 70 ? 3.884 -6.958 -9.011 1.00 90.56 70 SER A C 1
ATOM 582 O O . SER A 1 70 ? 4.959 -6.536 -9.441 1.00 90.56 70 SER A O 1
ATOM 584 N N . SER A 1 71 ? 3.456 -8.191 -9.260 1.00 85.19 71 SER A N 1
ATOM 585 C CA . SER A 1 71 ? 4.209 -9.134 -10.091 1.00 85.19 71 SER A CA 1
ATOM 586 C C . SER A 1 71 ? 3.298 -9.762 -11.141 1.00 85.19 71 SER A C 1
ATOM 588 O O . SER A 1 71 ? 2.083 -9.800 -10.941 1.00 85.19 71 SER A O 1
ATOM 590 N N . PRO A 1 72 ? 3.847 -10.351 -12.218 1.00 84.06 72 PRO A N 1
ATOM 591 C CA . PRO A 1 72 ? 3.038 -11.086 -13.193 1.00 84.06 72 PRO A CA 1
ATOM 592 C C . PRO A 1 72 ? 2.186 -12.213 -12.579 1.00 84.06 72 PRO A C 1
ATOM 594 O O . PRO A 1 72 ? 1.163 -12.587 -13.141 1.00 84.06 72 PRO A O 1
ATOM 597 N N . PHE A 1 73 ? 2.590 -12.742 -11.418 1.00 81.19 73 PHE A N 1
ATOM 598 C CA . PHE A 1 73 ? 1.890 -13.812 -10.694 1.00 81.19 73 PHE A CA 1
ATOM 599 C C . PHE A 1 73 ? 0.931 -13.296 -9.610 1.00 81.19 73 PHE A C 1
ATOM 601 O O . PHE A 1 73 ? 0.219 -14.082 -8.988 1.00 81.19 73 PHE A O 1
ATOM 608 N N . GLY A 1 74 ? 0.915 -11.984 -9.381 1.00 80.88 74 GLY A N 1
ATOM 609 C CA . GLY A 1 74 ? 0.024 -11.305 -8.453 1.00 80.88 74 GLY A CA 1
ATOM 610 C C . GLY A 1 74 ? -0.090 -9.827 -8.807 1.00 80.88 74 GLY A C 1
ATOM 611 O O . GLY A 1 74 ? 0.546 -9.008 -8.137 1.00 80.88 74 GLY A O 1
ATOM 612 N N 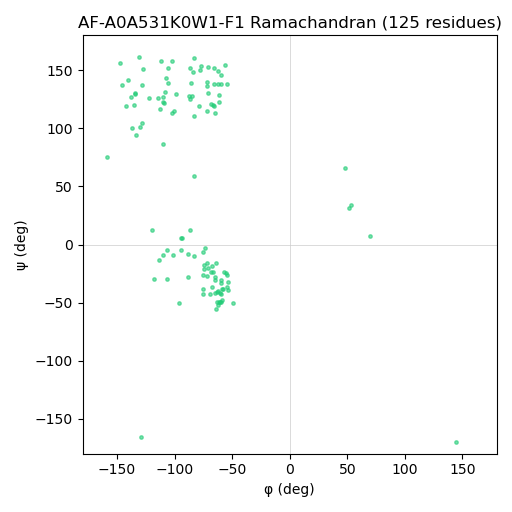. PRO A 1 75 ? -0.845 -9.486 -9.871 1.00 86.00 75 PRO A N 1
ATOM 613 C CA . PRO A 1 75 ? -0.886 -8.144 -10.440 1.00 86.00 75 PRO A CA 1
ATOM 614 C C . PRO A 1 75 ? -1.870 -7.256 -9.668 1.00 86.00 75 PRO A C 1
ATOM 616 O O . PRO A 1 75 ? -2.879 -6.815 -10.207 1.00 86.00 75 PRO A O 1
ATOM 619 N N . ILE A 1 76 ? -1.645 -7.084 -8.365 1.00 92.69 76 ILE A N 1
ATOM 620 C CA . ILE A 1 76 ? -2.464 -6.223 -7.505 1.00 92.69 76 ILE A CA 1
ATOM 621 C C . ILE A 1 76 ? -1.518 -5.440 -6.600 1.00 92.69 76 ILE A C 1
ATOM 623 O O . ILE A 1 76 ? -1.054 -5.951 -5.579 1.00 92.69 76 ILE A O 1
ATOM 627 N N . GLY A 1 77 ? -1.253 -4.186 -6.966 1.00 93.19 77 GLY A N 1
ATOM 628 C CA . GLY A 1 77 ? -0.448 -3.255 -6.173 1.00 93.19 77 GLY A CA 1
ATOM 629 C C . GLY A 1 77 ? -1.254 -2.486 -5.123 1.00 93.19 77 GLY A C 1
ATOM 630 O O . GLY A 1 77 ? -0.759 -1.500 -4.578 1.00 93.19 77 GLY A O 1
ATOM 631 N N . THR A 1 78 ? -2.496 -2.892 -4.837 1.00 96.31 78 THR A N 1
ATOM 632 C CA . THR A 1 78 ? -3.341 -2.241 -3.829 1.00 96.31 78 THR A CA 1
ATOM 633 C C . THR A 1 78 ? -2.756 -2.446 -2.418 1.00 96.31 78 THR A C 1
ATOM 635 O O . THR A 1 78 ? -2.631 -3.594 -1.978 1.00 96.31 78 THR A O 1
ATOM 638 N N . PRO A 1 79 ? -2.400 -1.376 -1.680 1.00 96.69 79 PRO A N 1
ATOM 639 C CA . PRO A 1 79 ? -1.933 -1.467 -0.297 1.00 96.69 79 PRO A CA 1
ATOM 640 C C . PRO A 1 79 ? -3.024 -1.968 0.650 1.00 96.69 79 PRO A C 1
ATOM 642 O O . PRO A 1 79 ? -4.208 -1.704 0.450 1.00 96.69 79 PRO A O 1
ATOM 645 N N . LEU A 1 80 ? -2.623 -2.624 1.742 1.00 97.50 80 LEU A N 1
ATOM 646 C CA . LEU A 1 80 ? -3.559 -2.923 2.823 1.00 97.50 80 LEU A CA 1
ATOM 647 C C . LEU A 1 80 ? -3.677 -1.695 3.727 1.00 97.50 80 LEU A C 1
ATOM 649 O O . LEU A 1 80 ? -2.737 -1.374 4.456 1.00 97.50 80 LEU A O 1
ATOM 653 N N . VAL A 1 81 ? -4.835 -1.044 3.694 1.00 97.50 81 VAL A N 1
ATOM 654 C CA . VAL A 1 81 ? -5.183 0.125 4.519 1.00 97.50 81 VAL A CA 1
ATOM 655 C C . VAL A 1 81 ? -6.310 -0.266 5.465 1.00 97.50 81 VAL A C 1
ATOM 657 O O . VAL A 1 81 ? -7.314 -0.810 5.006 1.00 97.50 81 VAL A O 1
ATOM 660 N N . ASP A 1 82 ? -6.144 -0.055 6.768 1.00 96.75 82 ASP A N 1
ATOM 661 C CA . ASP A 1 82 ? -7.163 -0.357 7.781 1.00 96.75 82 ASP A CA 1
ATOM 662 C C . ASP A 1 82 ? -8.431 0.482 7.557 1.00 96.75 82 ASP A C 1
ATOM 664 O O . ASP A 1 82 ? -8.350 1.662 7.232 1.00 96.75 82 ASP A O 1
ATOM 668 N N . ARG A 1 83 ? -9.604 -0.139 7.707 1.00 96.31 83 ARG A N 1
ATOM 669 C CA . ARG A 1 83 ? -10.907 0.505 7.488 1.00 96.31 83 ARG A CA 1
ATOM 670 C C . ARG A 1 83 ? -11.340 1.459 8.582 1.00 96.31 83 ARG A C 1
ATOM 672 O O . ARG A 1 83 ? -12.214 2.282 8.333 1.00 96.31 83 ARG A O 1
ATOM 679 N N . ASP A 1 84 ? -10.783 1.328 9.782 1.00 94.81 84 ASP A N 1
ATOM 680 C CA . ASP A 1 84 ? -11.033 2.324 10.816 1.00 94.81 84 ASP A CA 1
ATOM 681 C C . ASP A 1 84 ? -10.130 3.516 10.494 1.00 94.81 84 ASP A C 1
ATOM 683 O O . ASP A 1 84 ? -8.918 3.330 10.483 1.00 94.81 84 ASP A O 1
ATOM 687 N N . ASP A 1 85 ? -10.696 4.695 10.240 1.00 95.19 85 ASP A N 1
ATOM 688 C CA . ASP A 1 85 ? -9.975 5.918 9.839 1.00 95.19 85 ASP A CA 1
ATOM 689 C C . ASP A 1 85 ? -8.942 5.716 8.701 1.00 95.19 85 ASP A C 1
ATOM 691 O O . ASP A 1 85 ? -7.732 5.835 8.906 1.00 95.19 85 ASP A O 1
ATOM 695 N N . PRO A 1 86 ? -9.393 5.367 7.483 1.00 96.12 86 PRO A N 1
ATOM 696 C CA . PRO A 1 86 ? -8.488 5.108 6.367 1.00 96.12 86 PRO A CA 1
ATOM 697 C C . PRO A 1 86 ? -7.843 6.392 5.819 1.00 96.12 86 PRO A C 1
ATOM 699 O O . PRO A 1 86 ? -6.738 6.329 5.282 1.00 96.12 86 PRO A O 1
ATOM 702 N N . VAL A 1 87 ? -8.508 7.546 5.972 1.00 96.31 87 VAL A N 1
ATOM 703 C CA . VAL A 1 87 ? -7.998 8.867 5.561 1.00 96.31 87 VAL A CA 1
ATOM 704 C C . VAL A 1 87 ? -6.755 9.214 6.366 1.00 96.31 87 VAL A C 1
ATOM 706 O O . VAL A 1 87 ? -5.692 9.372 5.765 1.00 96.31 87 VAL A O 1
ATOM 709 N N . GLY A 1 88 ? -6.846 9.206 7.702 1.00 95.75 88 GLY A N 1
ATOM 710 C CA . GLY A 1 88 ? -5.702 9.507 8.562 1.00 95.75 88 GLY A CA 1
ATOM 711 C C . GLY A 1 88 ? -4.522 8.562 8.320 1.00 95.75 88 GLY A C 1
ATOM 712 O O . GLY A 1 88 ? -3.376 8.997 8.243 1.00 95.75 88 GLY A O 1
ATOM 713 N N . VAL A 1 89 ? -4.785 7.270 8.079 1.00 96.38 89 VAL A N 1
ATOM 714 C CA . VAL A 1 89 ? -3.726 6.289 7.771 1.00 96.38 89 VAL A CA 1
ATOM 715 C C . VAL A 1 89 ? -2.971 6.627 6.478 1.00 96.38 89 VAL A C 1
ATOM 717 O O . VAL A 1 89 ? -1.751 6.447 6.423 1.00 96.38 89 VAL A O 1
ATOM 720 N N . ILE A 1 90 ? -3.660 7.089 5.430 1.00 96.12 90 ILE A N 1
ATOM 721 C CA . ILE A 1 90 ? -3.012 7.476 4.168 1.00 96.12 90 ILE A CA 1
ATOM 722 C C . ILE A 1 90 ? -2.295 8.825 4.289 1.00 96.12 90 ILE A C 1
ATOM 724 O O . ILE A 1 90 ? -1.187 8.964 3.765 1.00 96.12 90 ILE A O 1
ATOM 728 N N . GLU A 1 91 ? -2.869 9.791 5.002 1.00 95.56 91 GLU A N 1
ATOM 729 C CA . GLU A 1 91 ? -2.207 11.069 5.284 1.00 95.56 91 GLU A CA 1
ATOM 730 C C . GLU A 1 91 ? -0.894 10.848 6.050 1.00 95.56 91 GLU A C 1
ATOM 732 O O . GLU A 1 91 ? 0.167 11.305 5.613 1.00 95.56 91 GLU A O 1
ATOM 737 N N . ASP A 1 92 ? -0.928 10.050 7.123 1.00 95.06 92 ASP A N 1
ATOM 738 C CA . ASP A 1 92 ? 0.255 9.661 7.896 1.00 95.06 92 ASP A CA 1
ATOM 739 C C . ASP A 1 92 ? 1.289 8.928 7.034 1.00 95.06 92 ASP A C 1
ATOM 741 O O . ASP A 1 92 ? 2.501 9.131 7.181 1.00 95.06 92 ASP A O 1
ATOM 745 N N . PHE A 1 93 ? 0.829 8.080 6.110 1.00 95.25 93 PHE A N 1
ATOM 746 C CA . PHE A 1 93 ? 1.699 7.368 5.183 1.00 95.25 93 PHE A CA 1
ATOM 747 C C . PHE A 1 93 ? 2.464 8.328 4.268 1.00 95.25 93 PHE A C 1
ATOM 749 O O . PHE A 1 93 ? 3.696 8.261 4.214 1.00 95.25 93 PHE A O 1
ATOM 756 N N . PHE A 1 94 ? 1.779 9.250 3.589 1.00 94.06 94 PHE A N 1
ATOM 757 C CA . PHE A 1 94 ? 2.442 10.222 2.717 1.00 94.06 94 PHE A CA 1
ATOM 758 C C . PHE A 1 94 ? 3.303 11.219 3.500 1.00 94.06 94 PHE A C 1
ATOM 760 O O . PHE A 1 94 ? 4.411 11.552 3.059 1.00 94.06 94 PHE A O 1
ATOM 767 N N . ALA A 1 95 ? 2.864 11.636 4.689 1.00 94.00 95 ALA A N 1
ATOM 768 C CA . ALA A 1 95 ? 3.662 12.462 5.589 1.00 94.00 95 ALA A CA 1
ATOM 769 C C . ALA A 1 95 ? 4.958 11.746 6.005 1.00 94.00 95 ALA A C 1
ATOM 771 O O . ALA A 1 95 ? 6.035 12.349 6.005 1.00 94.00 95 ALA A O 1
ATOM 772 N N . MET A 1 96 ? 4.889 10.444 6.306 1.00 93.12 96 MET A N 1
ATOM 773 C CA . MET A 1 96 ? 6.060 9.622 6.606 1.00 93.12 96 MET A CA 1
ATOM 774 C C . MET A 1 96 ? 7.002 9.525 5.403 1.00 93.12 96 MET A C 1
ATOM 776 O O . MET A 1 96 ? 8.195 9.777 5.569 1.00 93.12 96 MET A O 1
ATOM 780 N N . LEU A 1 97 ? 6.496 9.202 4.208 1.00 92.62 97 LEU A N 1
ATOM 781 C CA . LEU A 1 97 ? 7.317 9.100 2.993 1.00 92.62 97 LEU A CA 1
ATOM 782 C C . LEU A 1 97 ? 8.021 10.420 2.641 1.00 92.62 97 LEU A C 1
ATOM 784 O O . LEU A 1 97 ? 9.134 10.406 2.116 1.00 92.62 97 LEU A O 1
ATOM 788 N N . SER A 1 98 ? 7.405 11.553 2.979 1.00 92.12 98 SER A N 1
ATOM 789 C CA . SER A 1 98 ? 7.930 12.895 2.706 1.00 92.12 98 SER A CA 1
ATOM 790 C C . SER A 1 98 ? 9.082 13.317 3.629 1.00 92.12 98 SER A C 1
ATOM 792 O O . SER A 1 98 ? 9.698 14.363 3.410 1.00 92.12 98 SER A O 1
ATOM 794 N N . ARG A 1 99 ? 9.416 12.523 4.658 1.00 94.50 99 ARG A N 1
ATOM 795 C CA . ARG A 1 99 ? 10.475 12.849 5.627 1.00 94.50 99 ARG A CA 1
ATOM 796 C C . ARG A 1 99 ? 11.861 12.878 4.954 1.00 94.50 99 ARG A C 1
ATOM 798 O O . ARG A 1 99 ? 12.346 11.832 4.513 1.00 94.50 99 ARG A O 1
ATOM 805 N N . PRO A 1 100 ? 12.583 14.021 4.955 1.00 92.25 100 PRO A N 1
ATOM 806 C CA . PRO A 1 100 ? 13.834 14.168 4.199 1.00 92.25 100 PRO A CA 1
ATOM 807 C C . PRO A 1 100 ? 14.942 13.176 4.579 1.00 92.25 100 PRO A C 1
ATOM 809 O O . PRO A 1 100 ? 15.717 12.743 3.726 1.00 92.25 100 PRO A O 1
ATOM 812 N N . HIS A 1 101 ? 15.012 12.782 5.854 1.00 94.81 101 HIS A N 1
ATOM 813 C CA . HIS A 1 101 ? 16.043 11.870 6.354 1.00 94.81 101 HIS A CA 1
ATOM 81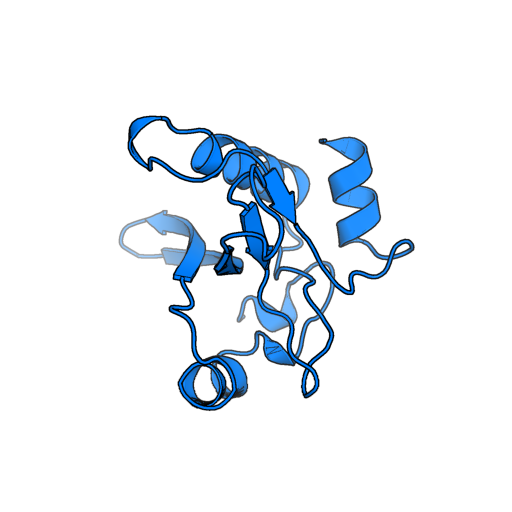4 C C . HIS A 1 101 ? 15.915 10.441 5.802 1.00 94.81 101 HIS A C 1
ATOM 816 O O . HIS A 1 101 ? 16.902 9.707 5.817 1.00 94.81 101 HIS A O 1
ATOM 822 N N . LEU A 1 102 ? 14.745 10.054 5.276 1.00 91.88 102 LEU A N 1
ATOM 823 C CA . LEU A 1 102 ? 14.541 8.741 4.660 1.00 91.88 102 LEU A CA 1
ATOM 824 C C . LEU A 1 102 ? 15.198 8.628 3.276 1.00 91.88 102 LEU A C 1
ATOM 826 O O . LEU A 1 102 ? 15.412 7.516 2.795 1.00 91.88 102 LEU A O 1
ATOM 830 N N . LYS A 1 103 ? 15.536 9.760 2.632 1.00 92.44 103 LYS A N 1
ATOM 831 C CA . LYS A 1 103 ? 16.172 9.823 1.298 1.00 92.44 103 LYS A CA 1
ATOM 832 C C . LYS A 1 103 ? 15.436 8.996 0.229 1.00 92.44 103 LYS A C 1
ATOM 834 O O . LYS A 1 103 ? 16.059 8.467 -0.698 1.00 92.44 103 LYS A O 1
ATOM 839 N N . LEU A 1 104 ? 14.116 8.882 0.364 1.00 94.25 104 LEU A N 1
ATOM 840 C CA . LEU A 1 104 ? 13.264 8.153 -0.565 1.00 94.25 104 LEU A CA 1
ATOM 841 C C . LEU A 1 104 ? 13.027 8.963 -1.852 1.00 94.25 104 LEU A C 1
ATOM 843 O O . LEU A 1 104 ? 13.109 10.196 -1.839 1.00 94.25 104 LEU A O 1
ATOM 847 N N . PRO A 1 105 ? 12.758 8.294 -2.986 1.00 94.62 105 PRO A N 1
ATOM 848 C CA . PRO A 1 105 ? 12.265 8.969 -4.179 1.00 94.62 105 PRO A CA 1
ATOM 849 C C . PRO A 1 105 ? 10.975 9.756 -3.914 1.00 94.62 105 PRO A C 1
ATOM 851 O O . PRO A 1 105 ? 10.211 9.412 -3.024 1.00 94.62 105 PRO A O 1
ATOM 854 N N . LYS A 1 106 ? 10.711 10.796 -4.711 1.00 91.94 106 LYS A N 1
ATOM 855 C CA . LYS A 1 106 ? 9.532 11.667 -4.528 1.00 91.94 106 LYS A CA 1
ATOM 856 C C . LYS A 1 106 ? 8.274 11.189 -5.256 1.00 91.94 106 LYS A C 1
ATOM 858 O O . LYS A 1 106 ? 7.216 11.775 -5.082 1.00 91.94 106 LYS A O 1
ATOM 863 N N . VAL A 1 107 ? 8.399 10.166 -6.096 1.00 92.88 107 VAL A N 1
ATOM 864 C CA . VAL A 1 107 ? 7.295 9.624 -6.893 1.00 92.88 107 VAL A CA 1
ATOM 865 C C . VAL A 1 107 ? 6.949 8.247 -6.348 1.00 92.88 107 VAL A C 1
ATOM 867 O O . VAL A 1 107 ? 7.824 7.378 -6.289 1.00 92.88 107 VAL A O 1
ATOM 870 N N . PHE A 1 108 ? 5.691 8.067 -5.952 1.00 94.31 108 PHE A N 1
ATOM 871 C CA . PHE A 1 108 ? 5.137 6.801 -5.482 1.00 94.31 108 PHE A CA 1
ATOM 872 C C . PHE A 1 108 ? 4.159 6.260 -6.527 1.00 94.31 108 PHE A C 1
ATOM 874 O O . PHE A 1 108 ? 3.211 6.942 -6.904 1.00 94.31 108 PHE A O 1
ATOM 881 N N . VAL A 1 109 ? 4.417 5.057 -7.031 1.00 94.25 109 VAL A N 1
ATOM 882 C CA . VAL A 1 109 ? 3.656 4.425 -8.108 1.00 94.25 109 VAL A CA 1
ATOM 883 C C . VAL A 1 109 ? 2.873 3.249 -7.547 1.00 94.25 109 VAL A C 1
ATOM 885 O O . VAL A 1 109 ? 3.444 2.343 -6.940 1.00 94.25 109 VAL A O 1
ATOM 888 N N . LEU A 1 110 ? 1.572 3.253 -7.810 1.00 94.06 110 LEU A N 1
ATOM 889 C CA . LEU A 1 110 ? 0.620 2.215 -7.431 1.00 94.06 110 LEU A CA 1
ATOM 890 C C . LEU A 1 110 ? 0.170 1.473 -8.700 1.00 94.06 110 LEU A C 1
ATOM 892 O O . LEU A 1 110 ? -0.793 1.897 -9.339 1.00 94.06 110 LEU A O 1
ATOM 896 N N . PRO A 1 111 ? 0.903 0.434 -9.138 1.00 93.62 111 PRO A N 1
ATOM 897 C CA . PRO A 1 111 ? 0.516 -0.338 -10.311 1.00 93.62 111 PRO A CA 1
ATOM 898 C C . PRO A 1 111 ? -0.719 -1.197 -10.017 1.00 93.62 111 PRO A C 1
ATOM 900 O O . PRO A 1 111 ? -0.938 -1.612 -8.880 1.00 93.62 111 PRO A O 1
ATOM 903 N N . ASP A 1 112 ? -1.494 -1.486 -11.061 1.00 92.75 112 ASP A N 1
ATOM 904 C CA . ASP A 1 112 ? -2.564 -2.492 -11.044 1.00 92.75 112 ASP A CA 1
ATOM 905 C C . ASP A 1 112 ? -3.597 -2.314 -9.913 1.00 92.75 112 ASP A C 1
ATOM 907 O O . ASP A 1 112 ? -4.115 -3.283 -9.356 1.00 92.75 112 ASP A O 1
ATOM 911 N N . ILE A 1 113 ? -3.886 -1.059 -9.551 1.00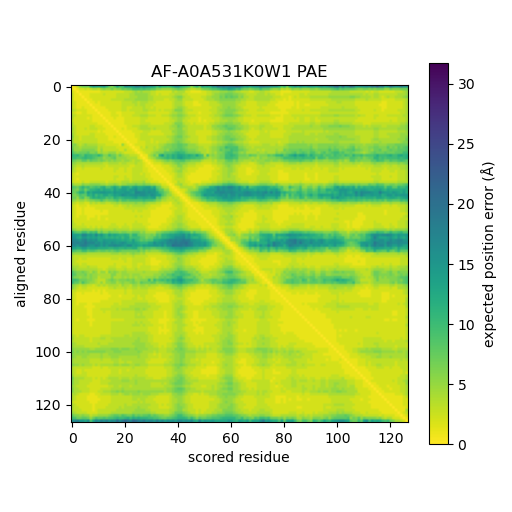 93.88 113 ILE A N 1
ATOM 912 C CA . ILE A 1 113 ? -4.970 -0.726 -8.622 1.00 93.88 113 ILE A CA 1
ATOM 913 C C . ILE A 1 113 ? -6.306 -0.645 -9.358 1.00 93.88 113 ILE A C 1
ATOM 915 O O . ILE A 1 113 ? -6.383 -0.218 -10.514 1.00 93.88 113 ILE A O 1
ATOM 919 N N . ARG A 1 114 ? -7.388 -0.993 -8.661 1.00 93.25 114 ARG A N 1
ATOM 920 C CA . ARG A 1 114 ? -8.745 -0.761 -9.155 1.00 93.25 114 ARG A CA 1
ATOM 921 C C . ARG A 1 114 ? -9.072 0.725 -9.096 1.00 93.25 114 ARG A C 1
ATOM 923 O O . ARG A 1 114 ? -9.178 1.284 -8.011 1.00 93.25 114 ARG A O 1
ATOM 930 N N . LEU A 1 115 ? -9.268 1.356 -10.253 1.00 93.50 115 LEU A N 1
ATOM 931 C CA . LEU A 1 115 ? -9.585 2.789 -10.338 1.00 93.50 115 LEU A CA 1
ATOM 932 C C . LEU A 1 115 ? -10.967 3.139 -9.759 1.00 93.50 115 LEU A C 1
ATOM 934 O O . LEU A 1 115 ? -11.184 4.269 -9.340 1.00 93.50 115 LEU A O 1
ATOM 938 N N . ASP A 1 116 ? -11.878 2.167 -9.706 1.00 94.44 116 ASP A N 1
ATOM 939 C CA . ASP A 1 116 ? -13.203 2.250 -9.081 1.00 94.44 116 ASP A CA 1
ATOM 940 C C . ASP A 1 116 ? -13.218 1.722 -7.630 1.00 94.44 116 ASP A C 1
ATOM 942 O O . ASP A 1 116 ? -14.279 1.590 -7.020 1.00 94.44 116 ASP A O 1
ATOM 946 N N . GLY A 1 117 ? -12.049 1.370 -7.084 1.00 95.31 117 GLY A N 1
ATOM 947 C CA . GLY A 1 117 ? -11.906 0.752 -5.770 1.00 95.31 117 GLY A CA 1
ATOM 948 C C . GLY A 1 117 ? -11.894 1.754 -4.605 1.00 95.31 117 GLY A C 1
ATOM 949 O O . GLY A 1 117 ? -11.602 2.943 -4.799 1.00 95.31 117 GLY A O 1
ATOM 950 N N . PRO A 1 118 ? -12.161 1.286 -3.367 1.00 96.56 118 PRO A N 1
ATOM 951 C CA . PRO A 1 118 ? -12.069 2.106 -2.161 1.00 96.56 118 PRO A CA 1
ATOM 952 C C . PRO A 1 118 ? -10.714 2.798 -1.987 1.00 96.56 118 PRO A C 1
ATOM 954 O O . PRO A 1 118 ? -10.682 3.960 -1.587 1.00 96.56 118 PRO A O 1
ATOM 957 N N . VAL A 1 119 ? -9.599 2.127 -2.309 1.00 96.19 119 VAL A N 1
ATOM 958 C CA . VAL A 1 119 ? -8.265 2.737 -2.180 1.00 96.19 119 VAL A CA 1
ATOM 959 C C . VAL A 1 119 ? -8.060 3.853 -3.203 1.00 96.19 119 VAL A C 1
ATOM 961 O O . VAL A 1 119 ? -7.549 4.909 -2.843 1.00 96.19 119 VAL A O 1
ATOM 964 N N . ALA A 1 120 ? -8.472 3.666 -4.460 1.00 95.62 120 ALA A N 1
ATOM 965 C CA . ALA A 1 120 ? -8.336 4.709 -5.479 1.00 95.62 120 ALA A CA 1
ATOM 966 C C . ALA A 1 120 ? -9.191 5.942 -5.154 1.00 95.62 120 ALA A C 1
ATOM 968 O O . ALA A 1 120 ? -8.708 7.068 -5.257 1.00 95.62 120 ALA A O 1
ATOM 969 N N . SER A 1 121 ? -10.424 5.727 -4.686 1.00 95.19 121 SER A N 1
ATOM 970 C CA . SER A 1 121 ? -11.318 6.810 -4.251 1.00 95.19 121 SER A CA 1
ATOM 971 C C . SER A 1 121 ? -10.748 7.575 -3.052 1.00 95.19 121 SER A C 1
ATOM 973 O O . SER A 1 121 ? -10.796 8.804 -3.008 1.00 95.19 121 SER A O 1
ATOM 975 N N . LEU A 1 122 ? -10.157 6.851 -2.097 1.00 95.12 122 LEU A N 1
ATOM 976 C CA . LEU A 1 122 ? -9.475 7.440 -0.951 1.00 95.12 122 LEU A CA 1
ATOM 977 C C . LEU A 1 122 ? -8.290 8.307 -1.384 1.00 95.12 122 LEU A C 1
ATOM 979 O O . LEU A 1 122 ? -8.195 9.457 -0.970 1.00 95.12 122 LEU A O 1
ATOM 983 N N . LEU A 1 123 ? -7.420 7.777 -2.249 1.00 93.06 123 LEU A N 1
ATOM 984 C CA . LEU A 1 123 ? -6.255 8.495 -2.768 1.00 93.06 123 LEU A CA 1
ATOM 985 C C . LEU A 1 123 ? -6.654 9.765 -3.523 1.00 93.06 123 LEU A C 1
ATOM 987 O O . LEU A 1 123 ? -6.054 10.804 -3.290 1.00 93.06 123 LEU A O 1
ATOM 991 N N . ALA A 1 124 ? -7.699 9.711 -4.351 1.00 91.38 124 ALA A N 1
ATOM 992 C CA . ALA A 1 124 ? -8.204 10.876 -5.081 1.00 91.38 124 ALA A CA 1
ATOM 993 C C . ALA A 1 124 ? -8.764 11.991 -4.174 1.00 91.38 124 ALA A C 1
ATOM 995 O O . ALA A 1 124 ? -8.965 13.111 -4.632 1.00 91.38 124 ALA A O 1
ATOM 996 N N . THR A 1 125 ? -9.047 11.686 -2.904 1.00 88.38 125 THR A N 1
ATOM 997 C CA . THR A 1 125 ? -9.540 12.667 -1.925 1.00 88.38 125 THR A CA 1
ATOM 998 C C . THR A 1 125 ? -8.395 13.385 -1.200 1.00 88.38 125 THR A C 1
ATOM 1000 O O . THR A 1 125 ? -8.571 14.515 -0.755 1.00 88.38 125 THR A O 1
ATOM 1003 N N . VAL A 1 126 ? -7.234 12.736 -1.066 1.00 83.38 126 VAL A N 1
ATOM 1004 C CA . VAL A 1 126 ? -6.116 13.193 -0.215 1.00 83.38 126 VAL A CA 1
ATOM 1005 C C . VAL A 1 126 ? -4.861 13.606 -0.994 1.00 83.38 126 VAL A C 1
ATOM 1007 O O . VAL A 1 126 ? -3.962 14.196 -0.396 1.00 83.38 126 VAL A O 1
ATOM 1010 N N . ALA A 1 127 ? -4.769 13.276 -2.287 1.00 69.50 127 ALA A N 1
ATOM 1011 C CA . ALA A 1 127 ? -3.585 13.474 -3.130 1.00 69.50 127 ALA A CA 1
ATOM 1012 C C . ALA A 1 127 ? -3.865 14.323 -4.376 1.00 69.50 127 ALA A C 1
ATOM 1014 O O . ALA A 1 127 ? -4.978 14.221 -4.937 1.00 69.50 127 ALA A O 1
#

Nearest PDB structures (foldseek):
  4ag9-assembly1_B  TM=4.912E-01  e=4.185E-01  Caenorhabditis elegans
  3t90-assembly1_A-2  TM=5.113E-01  e=5.034E-01  Arabidopsis thaliana
  1i12-assembly1_C  TM=5.012E-01  e=1.192E+00  Saccharomyces cerevisiae
  1i21-assembly3_X  TM=4.308E-01  e=7.745E-01  Saccharomyces cerevisiae
  3cxp-assembly1_A-2  TM=4.757E-01  e=1.348E+00  Homo sapiens

pLDDT: mean 90.94, std 6.16, range [67.12, 97.5]

Mean predicted aligned error: 4.22 Å

Secondary structure (DSSP, 8-state):
--HHHHBSS--GGGSHHHHHHHHHHH-SS--EEEEEEEEETTEEEEEEEEEEEEE--SSTTPPPEEEE--BTTB-----EEBSSSHHHHHHHHHHHHT-GGG---S-EE-TT--TTSHHHHHHHHH-

Foldseek 3Di:
DALQVQFQD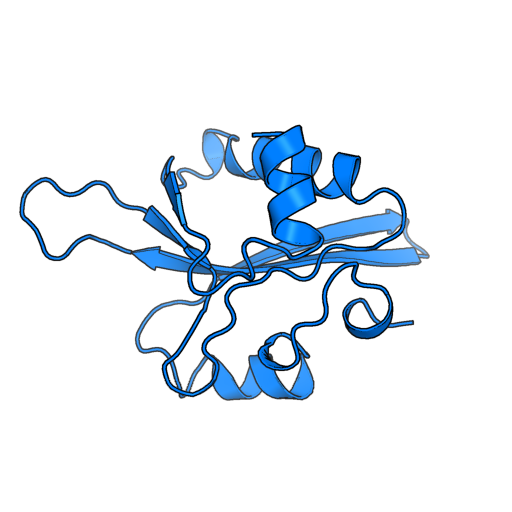HAPCPPCVNVVVCVVPQDPFDWDWDWDWDDDPVDTHTFWTFTWGFDDDPDPPGFIEIETDAGPVRRFSDIRGGPPCSLVVVVVSLVVQPDVVVVGTPHYHRGNYDCPGPRVVSVVVRD

Radius of gyration: 14.65 Å; Cα contacts (8 Å, |Δi|>4): 212; chains: 1; bounding box: 32×31×45 Å